Protein AF-A0A9D4JWQ1-F1 (afdb_monomer_lite)

Sequence (180 aa):
MKTEDSTTVDNCMMTEDSTTVEDCMMTEDSTSVEDCMMTENSTPVEDFMKTEDSTAVCDFMKTQDSTPVEEFMKTGDSTQVEDCMMTEDSTTVEDCMKTDDSTLFEDCMMTEDSTSVEDCMITEDSTPVEVCMMAEDSTMVKDVMITKDTTPVEDCKMTEDLTSVKDCMMTRNPHRLRTA

Secondary structure (DSSP, 8-state):
-EEEEEEEEEEEEEEEEEEEEEEEEEEEEES-BSSEEEEEEESSEEEEEEEEEES-EEEEEEEEEESSEEEEEEEEEEEEEEEEEEEEEEEEEEEEEEEEEEEEEEEEEEEEEES-EEEEEEESSBS-EEEEEEEES-S-EEEEEEEES-S-EEEEEEEES-S-EEEEEEEE-GGGS---

pLDDT: mean 85.54, std 10.62, range [35.41, 96.88]

Radius of gyration: 22.49 Å; chains: 1; bounding box: 48×24×77 Å

Foldseek 3Di:
DEEECEAEDEDEAEYENYAEYHDYAEYECYAYYADYAEYENYEPYEHYAEYEDYAEYEDYEEYEEYEDYEDYAEYEEYAEYAEYAEYEEYAEYEEYAEYAEYAEYAEYAEYEDYAEYAEYAEYENYEAYADYAEYECYAEYEEYAEYEVYPDYEEYAEYEDYPYYNYYVYYHYPVVPDDD

Organism: Dreissena polymorpha (NCBI:txid45954)

Structure (mmCIF, N/CA/C/O backbone):
data_AF-A0A9D4JWQ1-F1
#
_entry.id   AF-A0A9D4JWQ1-F1
#
loop_
_atom_site.group_PDB
_atom_site.id
_atom_site.type_symbol
_atom_site.label_atom_id
_atom_site.label_alt_id
_atom_site.label_comp_id
_atom_site.label_asym_id
_atom_site.label_entity_id
_atom_site.label_seq_id
_atom_site.pdbx_PDB_ins_code
_atom_site.Cartn_x
_atom_site.Cartn_y
_atom_site.Cartn_z
_atom_site.occupancy
_atom_site.B_iso_or_equiv
_atom_site.auth_seq_id
_atom_site.auth_comp_id
_atom_site.auth_asym_id
_atom_site.auth_atom_id
_atom_site.pdbx_PDB_model_num
ATOM 1 N N . MET A 1 1 ? -18.674 -17.675 29.650 1.00 68.50 1 MET A N 1
ATOM 2 C CA . MET A 1 1 ? -19.764 -16.810 30.161 1.00 68.50 1 MET A CA 1
ATOM 3 C C . MET A 1 1 ? -19.858 -15.630 29.206 1.00 68.50 1 MET A C 1
ATOM 5 O O . MET A 1 1 ? -18.801 -15.251 28.716 1.00 68.50 1 MET A O 1
ATOM 9 N N . LYS A 1 2 ? -21.067 -15.158 28.864 1.00 78.44 2 LYS A N 1
ATOM 10 C CA . LYS A 1 2 ? -21.244 -13.913 28.099 1.00 78.44 2 LYS A CA 1
ATOM 11 C C . LYS A 1 2 ? -21.371 -12.771 29.103 1.00 78.44 2 LYS A C 1
ATOM 13 O O . LYS A 1 2 ? -22.154 -12.908 30.049 1.00 78.44 2 LYS A O 1
ATOM 18 N N . THR A 1 3 ? -20.584 -11.726 28.928 1.00 77.12 3 THR A N 1
ATOM 19 C CA . THR A 1 3 ? -20.684 -10.464 29.669 1.00 77.12 3 THR A CA 1
ATOM 20 C C . THR A 1 3 ? -21.147 -9.373 28.713 1.00 77.12 3 THR A C 1
ATOM 22 O O . THR A 1 3 ? -20.856 -9.433 27.526 1.00 77.12 3 THR A O 1
ATOM 25 N N . GLU A 1 4 ? -21.938 -8.436 29.217 1.00 79.12 4 GLU A N 1
ATOM 26 C CA . GLU A 1 4 ? -22.445 -7.291 28.459 1.00 79.12 4 GLU A CA 1
ATOM 27 C C . GLU A 1 4 ? -22.284 -6.066 29.362 1.00 79.12 4 GLU A C 1
ATOM 29 O O . GLU A 1 4 ? -22.565 -6.167 30.565 1.00 79.12 4 GLU A O 1
ATOM 34 N N . ASP A 1 5 ? -21.843 -4.944 28.792 1.00 81.25 5 ASP A N 1
ATOM 35 C CA . ASP A 1 5 ? -21.832 -3.626 29.442 1.00 81.25 5 ASP A CA 1
ATOM 36 C C . ASP A 1 5 ? -20.995 -3.614 30.746 1.00 81.25 5 ASP A C 1
ATOM 38 O O . ASP A 1 5 ? -21.465 -3.290 31.846 1.00 81.25 5 ASP A O 1
ATOM 42 N N . SER A 1 6 ? -19.735 -4.059 30.639 1.00 79.12 6 SER A N 1
ATOM 43 C CA . SER A 1 6 ? -18.803 -4.179 31.769 1.00 79.12 6 SER A CA 1
ATOM 44 C C . SER A 1 6 ? -17.619 -3.229 31.634 1.00 79.12 6 SER A C 1
ATOM 46 O O . SER A 1 6 ? -17.069 -3.018 30.559 1.00 79.12 6 SER A O 1
ATOM 48 N N . THR A 1 7 ? -17.148 -2.690 32.758 1.00 86.25 7 THR A N 1
ATOM 49 C CA . THR A 1 7 ? -15.897 -1.922 32.749 1.00 86.25 7 THR A CA 1
ATOM 50 C C . THR A 1 7 ? -14.707 -2.844 32.491 1.00 86.25 7 THR A C 1
ATOM 52 O O . THR A 1 7 ? -13.874 -2.570 31.640 1.00 86.25 7 THR A O 1
ATOM 55 N N . THR A 1 8 ? -14.637 -3.971 33.189 1.00 87.38 8 THR A N 1
ATOM 56 C CA . THR A 1 8 ? -13.507 -4.895 33.075 1.00 87.38 8 THR A CA 1
ATOM 57 C C . THR A 1 8 ? -14.045 -6.304 32.983 1.00 87.38 8 THR A C 1
ATOM 59 O O . THR A 1 8 ? -14.943 -6.681 33.749 1.00 87.38 8 THR A O 1
ATOM 62 N N . VAL A 1 9 ? -13.541 -7.055 32.016 1.00 89.50 9 VAL A N 1
ATOM 63 C CA . VAL A 1 9 ? -13.898 -8.449 31.803 1.00 89.50 9 VAL A CA 1
ATOM 64 C C . VAL A 1 9 ? -12.624 -9.265 31.795 1.00 89.50 9 VAL A C 1
ATOM 66 O O . VAL A 1 9 ? -11.804 -9.114 30.902 1.00 89.50 9 VAL A O 1
ATOM 69 N N . ASP A 1 10 ? -12.522 -10.164 32.766 1.00 90.19 10 ASP A N 1
ATOM 70 C CA . ASP A 1 10 ? -11.433 -11.128 32.836 1.00 90.19 10 ASP A CA 1
ATOM 71 C C . ASP A 1 10 ? -11.993 -12.523 32.564 1.00 90.19 10 ASP A C 1
ATOM 73 O O . ASP A 1 10 ? -12.989 -12.924 33.186 1.00 90.19 10 ASP A O 1
ATOM 77 N N . ASN A 1 11 ? -11.324 -13.296 31.706 1.00 90.19 11 ASN A N 1
ATOM 78 C CA . ASN A 1 11 ? -11.656 -14.697 31.431 1.00 90.19 11 ASN A CA 1
ATOM 79 C C . ASN A 1 11 ? -13.114 -14.899 30.971 1.00 90.19 11 ASN A C 1
ATOM 81 O O . ASN A 1 11 ? -13.939 -15.538 31.650 1.00 90.19 11 ASN A O 1
ATOM 85 N N . CYS A 1 12 ? -13.442 -14.397 29.782 1.00 87.75 12 CYS A N 1
ATOM 86 C CA . CYS A 1 12 ? -14.740 -14.638 29.155 1.00 87.75 12 CYS A CA 1
ATOM 87 C C . CYS A 1 12 ? -14.668 -15.585 27.957 1.00 87.75 12 CYS A C 1
ATOM 89 O O . CYS A 1 12 ? -13.619 -15.942 27.445 1.00 87.75 12 CYS A O 1
ATOM 91 N N . MET A 1 13 ? -15.838 -16.052 27.514 1.00 91.44 13 MET A N 1
ATOM 92 C CA . MET A 1 13 ? -15.916 -16.644 26.172 1.00 91.44 13 MET A CA 1
ATOM 93 C C . MET A 1 13 ? -16.332 -15.604 25.143 1.00 91.44 13 MET A C 1
ATOM 95 O O . MET A 1 13 ? -15.909 -15.689 24.004 1.00 91.44 13 MET A O 1
ATOM 99 N N . MET A 1 14 ? -17.212 -14.690 25.533 1.00 90.19 14 MET A N 1
ATOM 100 C CA . MET A 1 14 ? -17.769 -13.666 24.664 1.00 90.19 14 MET A CA 1
ATOM 101 C C . MET A 1 14 ? -18.025 -12.439 25.526 1.00 90.19 14 MET A C 1
ATOM 103 O O . MET A 1 14 ? -18.528 -12.596 26.649 1.00 90.19 14 MET A O 1
ATOM 107 N N . THR A 1 15 ? -17.748 -11.257 25.000 1.00 91.69 15 THR A N 1
ATOM 108 C CA . THR A 1 15 ? -18.180 -10.004 25.610 1.00 91.69 15 THR A CA 1
ATOM 109 C C . THR A 1 15 ? -18.544 -8.976 24.551 1.00 91.69 15 THR A C 1
ATOM 111 O O . THR A 1 15 ? -18.053 -9.046 23.430 1.00 91.69 15 THR A O 1
ATOM 114 N N . GLU A 1 16 ? -19.444 -8.074 24.920 1.00 91.62 16 GLU A N 1
ATOM 115 C CA . GLU A 1 16 ? -19.917 -6.955 24.103 1.00 91.62 16 GLU A CA 1
ATOM 116 C C . GLU A 1 16 ? -19.874 -5.688 24.971 1.00 91.62 16 GLU A C 1
ATOM 118 O O . GLU A 1 16 ? -20.120 -5.765 26.186 1.00 91.62 16 GLU A O 1
ATOM 123 N N . ASP A 1 17 ? -19.552 -4.543 24.364 1.00 91.31 17 ASP A N 1
ATOM 124 C CA . ASP A 1 17 ? -19.547 -3.219 25.004 1.00 91.31 17 ASP A CA 1
ATOM 125 C C . ASP A 1 17 ? -18.707 -3.186 26.297 1.00 91.31 17 ASP A C 1
ATOM 127 O O . ASP A 1 17 ? -19.214 -2.970 27.405 1.00 91.31 17 ASP A O 1
ATOM 131 N N . SER A 1 18 ? -17.407 -3.473 26.193 1.00 89.00 18 SER A N 1
ATOM 132 C CA . SER A 1 18 ? -16.512 -3.571 27.358 1.00 89.00 18 SER A CA 1
ATOM 133 C C . SER A 1 18 ? -15.371 -2.560 27.313 1.00 89.00 18 SER A C 1
ATOM 135 O O . SER A 1 18 ? -14.795 -2.306 26.260 1.00 89.00 18 SER A O 1
ATOM 137 N N . THR A 1 19 ? -14.995 -1.963 28.453 1.00 90.19 19 THR A N 1
ATOM 138 C CA . THR A 1 19 ? -13.859 -1.018 28.417 1.00 90.19 19 THR A CA 1
ATOM 139 C C . THR A 1 19 ? -12.514 -1.741 28.346 1.00 90.19 19 THR A C 1
ATOM 141 O O . THR A 1 19 ? -11.697 -1.426 27.486 1.00 90.19 19 THR A O 1
ATOM 144 N N . THR A 1 20 ? -12.285 -2.747 29.187 1.00 90.31 20 THR A N 1
ATOM 145 C CA . THR A 1 20 ? -11.060 -3.558 29.143 1.00 90.31 20 THR A CA 1
ATOM 146 C C . THR A 1 20 ? -11.400 -5.039 29.168 1.00 90.31 20 THR A C 1
ATOM 148 O O . THR A 1 20 ? -12.275 -5.465 29.932 1.00 90.31 20 THR A O 1
ATOM 151 N N . VAL A 1 21 ? -10.708 -5.815 28.338 1.00 89.69 21 VAL A N 1
ATOM 152 C CA . VAL A 1 21 ? -10.871 -7.267 28.248 1.00 89.69 21 VAL A CA 1
ATOM 153 C C . VAL A 1 21 ? -9.502 -7.935 28.354 1.00 89.69 21 VAL A C 1
ATOM 155 O O . VAL A 1 21 ? -8.635 -7.726 27.505 1.00 89.69 21 VAL A O 1
ATOM 158 N N . GLU A 1 22 ? -9.336 -8.749 29.392 1.00 89.62 22 GLU A N 1
ATOM 159 C CA . GLU A 1 22 ? -8.152 -9.575 29.629 1.00 89.62 22 GLU A CA 1
ATOM 160 C C . GLU A 1 22 ? -8.570 -11.054 29.488 1.00 89.62 22 GLU A C 1
ATOM 162 O O . GLU A 1 22 ? -9.332 -11.578 30.309 1.00 89.62 22 GLU A O 1
ATOM 167 N N . ASP A 1 23 ? -8.096 -11.734 28.439 1.00 89.19 23 ASP A N 1
ATOM 168 C CA . ASP A 1 23 ? -8.416 -13.134 28.102 1.00 89.19 23 ASP A CA 1
ATOM 169 C C . ASP A 1 23 ? -9.904 -13.371 27.755 1.00 89.19 23 ASP A C 1
ATOM 171 O O . ASP A 1 23 ? -10.775 -13.610 28.609 1.00 89.19 23 ASP A O 1
ATOM 175 N N . CYS A 1 24 ? -10.210 -13.336 26.457 1.00 87.38 24 CYS A N 1
ATOM 176 C CA . CYS A 1 24 ? -11.496 -13.785 25.935 1.00 87.38 24 CYS A CA 1
ATOM 177 C C . CYS A 1 24 ? -11.355 -14.565 24.623 1.00 87.38 24 CYS A C 1
ATOM 179 O O . CYS A 1 24 ? -10.360 -14.500 23.919 1.00 87.38 24 CYS A O 1
ATOM 181 N N . MET A 1 25 ? -12.373 -15.337 24.242 1.00 89.25 25 MET A N 1
ATOM 182 C CA . MET A 1 25 ? -12.351 -15.992 22.925 1.00 89.25 25 MET A CA 1
ATOM 183 C C . MET A 1 25 ? -12.780 -15.037 21.809 1.00 89.25 25 MET A C 1
ATOM 185 O O . MET A 1 25 ? -12.142 -15.013 20.759 1.00 89.25 25 MET A O 1
ATOM 189 N N . MET A 1 26 ? -13.846 -14.264 22.030 1.00 90.06 26 MET A N 1
ATOM 190 C CA . MET A 1 26 ? -14.289 -13.222 21.103 1.00 90.06 26 MET A CA 1
ATOM 191 C C . MET A 1 26 ? -14.744 -11.981 21.866 1.00 90.06 26 MET A C 1
ATOM 193 O O . MET A 1 26 ? -15.332 -12.100 22.947 1.00 90.06 26 MET A O 1
ATOM 197 N N . THR A 1 27 ? -14.563 -10.819 21.251 1.00 89.81 27 THR A N 1
ATOM 198 C CA . THR A 1 27 ? -15.107 -9.554 21.738 1.00 89.81 27 THR A CA 1
ATOM 199 C C . THR A 1 27 ? -15.643 -8.696 20.592 1.00 89.81 27 THR A C 1
ATOM 201 O O . THR A 1 27 ? -15.129 -8.764 19.475 1.00 89.81 27 THR A O 1
ATOM 204 N N . GLU A 1 28 ? -16.675 -7.911 20.884 1.00 90.75 28 GLU A N 1
ATOM 205 C CA . GLU A 1 28 ? -17.230 -6.880 20.006 1.00 90.75 28 GLU A CA 1
ATOM 206 C C . GLU A 1 28 ? -17.271 -5.553 20.785 1.00 90.75 28 GLU A C 1
ATOM 208 O O . GLU A 1 28 ? -17.640 -5.528 21.965 1.00 90.75 28 GLU A O 1
ATOM 213 N N . ASP A 1 29 ? -16.867 -4.459 20.135 1.00 89.06 29 ASP A N 1
ATOM 214 C CA . ASP A 1 29 ? -16.926 -3.087 20.658 1.00 89.06 29 ASP A CA 1
ATOM 215 C C . ASP A 1 29 ? -16.199 -2.915 22.012 1.00 89.06 29 ASP A C 1
ATOM 217 O O . ASP A 1 29 ? -16.809 -2.671 23.061 1.00 89.06 29 ASP A O 1
ATOM 221 N N . SER A 1 30 ? -14.863 -3.051 22.014 1.00 87.19 30 SER A N 1
ATOM 222 C CA . SER A 1 30 ? -14.042 -2.897 23.228 1.00 87.19 30 SER A CA 1
ATOM 223 C C . SER A 1 30 ? -12.973 -1.808 23.149 1.00 87.19 30 SER A C 1
ATOM 225 O O . SER A 1 30 ? -12.294 -1.629 22.143 1.00 87.19 30 SER A O 1
ATOM 227 N N . THR A 1 31 ? -12.762 -1.082 24.253 1.00 88.19 31 THR A N 1
ATOM 228 C CA . THR A 1 31 ? -11.779 0.025 24.280 1.00 88.19 31 THR A CA 1
ATOM 229 C C . THR A 1 31 ? -10.343 -0.390 24.594 1.00 88.19 31 THR A C 1
ATOM 231 O O . THR A 1 31 ? -9.497 0.484 24.713 1.00 88.19 31 THR A O 1
ATOM 234 N N . SER A 1 32 ? -10.069 -1.669 24.837 1.00 88.06 32 SER A N 1
ATOM 235 C CA . SER A 1 32 ? -8.723 -2.250 24.936 1.00 88.06 32 SER A CA 1
ATOM 236 C C . SER A 1 32 ? -8.859 -3.751 25.131 1.00 88.06 32 SER A C 1
ATOM 238 O O . SER A 1 32 ? -9.687 -4.190 25.941 1.00 88.06 32 SER A O 1
ATOM 240 N N . VAL A 1 33 ? -8.040 -4.531 24.433 1.00 86.38 33 VAL A N 1
ATOM 241 C CA . VAL A 1 33 ? -8.091 -5.993 24.498 1.00 86.38 33 VAL A CA 1
ATOM 242 C C . VAL A 1 33 ? -6.657 -6.527 24.470 1.00 86.38 33 VAL A C 1
ATOM 244 O O . VAL A 1 33 ? -5.917 -6.216 23.543 1.00 86.38 33 VAL A O 1
ATOM 247 N N . GLU A 1 34 ? -6.262 -7.279 25.500 1.00 87.56 34 GLU A N 1
ATOM 248 C CA . GLU A 1 34 ? -4.870 -7.755 25.667 1.00 87.56 34 GLU A CA 1
ATOM 249 C C . GLU A 1 34 ? -4.651 -9.222 25.271 1.00 87.56 34 GLU A C 1
ATOM 251 O O . GLU A 1 34 ? -3.519 -9.637 25.091 1.00 87.56 34 GLU A O 1
ATOM 256 N N . ASP A 1 35 ? -5.707 -10.035 25.209 1.00 87.31 35 ASP A N 1
ATOM 257 C CA . ASP A 1 35 ? -5.621 -11.425 24.740 1.00 87.31 35 ASP A CA 1
ATOM 258 C C . ASP A 1 35 ? -7.016 -11.863 24.293 1.00 87.31 35 ASP A C 1
ATOM 260 O O . ASP A 1 35 ? -7.911 -12.072 25.124 1.00 87.31 35 ASP A O 1
ATOM 264 N N . CYS A 1 36 ? -7.242 -11.963 22.981 1.00 84.19 36 CYS A N 1
ATOM 265 C CA . CYS A 1 36 ? -8.311 -12.808 22.459 1.00 84.19 36 CYS A CA 1
ATOM 266 C C . CYS A 1 36 ? -7.935 -13.504 21.159 1.00 84.19 36 CYS A C 1
ATOM 268 O O . CYS A 1 36 ? -7.069 -13.099 20.392 1.00 84.19 36 CYS A O 1
ATOM 270 N N . MET A 1 37 ? -8.713 -14.527 20.809 1.00 86.12 37 MET A N 1
ATOM 271 C CA . MET A 1 37 ? -8.595 -15.106 19.473 1.00 86.12 37 MET A CA 1
ATOM 272 C C . MET A 1 37 ? -9.130 -14.176 18.382 1.00 86.12 37 MET A C 1
ATOM 274 O O . MET A 1 37 ? -8.514 -14.076 17.320 1.00 86.12 37 MET A O 1
ATOM 278 N N . MET A 1 38 ? -10.284 -13.545 18.603 1.00 86.88 38 MET A N 1
ATOM 279 C CA . MET A 1 38 ? -10.951 -12.738 17.582 1.00 86.88 38 MET A CA 1
ATOM 280 C C . MET A 1 38 ? -11.553 -11.471 18.184 1.00 86.88 38 MET A C 1
ATOM 282 O O . MET A 1 38 ? -12.078 -11.502 19.297 1.00 86.88 38 MET A O 1
ATOM 286 N N . THR A 1 39 ? -11.553 -10.390 17.413 1.00 86.25 39 THR A N 1
ATOM 287 C CA . THR A 1 39 ? -12.187 -9.133 17.811 1.00 86.25 39 THR A CA 1
ATOM 288 C C . THR A 1 39 ? -12.819 -8.401 16.627 1.00 86.25 39 THR A C 1
ATOM 290 O O . THR A 1 39 ? -12.345 -8.512 15.494 1.00 86.25 39 THR A O 1
ATOM 293 N N . GLU A 1 40 ? -13.876 -7.646 16.913 1.00 86.94 40 GLU A N 1
ATOM 294 C CA . GLU A 1 40 ? -14.509 -6.670 16.024 1.00 86.94 40 GLU A CA 1
ATOM 295 C C . GLU A 1 40 ? -14.553 -5.312 16.748 1.00 86.94 40 GLU A C 1
ATOM 297 O O . GLU A 1 40 ? -14.882 -5.256 17.936 1.00 86.94 40 GLU A O 1
ATOM 302 N N . ASN A 1 41 ? -14.178 -4.228 16.059 1.00 84.12 41 ASN A N 1
ATOM 303 C CA . ASN A 1 41 ? -14.199 -2.849 16.567 1.00 84.12 41 ASN A CA 1
ATOM 304 C C . ASN A 1 41 ? -13.510 -2.659 17.926 1.00 84.12 41 ASN A C 1
ATOM 306 O O . ASN A 1 41 ? -14.131 -2.213 18.896 1.00 84.12 41 ASN A O 1
ATOM 310 N N . SER A 1 42 ? -12.224 -2.997 18.017 1.00 79.81 42 SER A N 1
ATOM 311 C CA . SER A 1 42 ? -11.486 -2.828 19.273 1.00 79.81 42 SER A CA 1
ATOM 312 C C . SER A 1 42 ? -10.207 -2.031 19.124 1.00 79.81 42 SER A C 1
ATOM 314 O O . SER A 1 42 ? -9.552 -2.077 18.090 1.00 79.81 42 SER A O 1
ATOM 316 N N . THR A 1 43 ? -9.870 -1.253 20.154 1.00 80.25 43 THR A N 1
ATOM 317 C CA . THR A 1 43 ? -8.797 -0.252 20.063 1.00 80.25 43 THR A CA 1
ATOM 318 C C . THR A 1 43 ? -8.152 0.021 21.424 1.00 80.25 43 THR A C 1
ATOM 320 O O . THR A 1 43 ? -8.833 0.649 22.226 1.00 80.25 43 THR A O 1
ATOM 323 N N . PRO A 1 44 ? -6.870 -0.285 21.709 1.00 80.50 44 PRO A N 1
ATOM 324 C CA . PRO A 1 44 ? -5.908 -1.107 20.964 1.00 80.50 44 PRO A CA 1
ATOM 325 C C . PRO A 1 44 ? -6.094 -2.616 21.213 1.00 80.50 44 PRO A C 1
ATOM 327 O O . PRO A 1 44 ? -6.890 -3.022 22.065 1.00 80.50 44 PRO A O 1
ATOM 330 N N . VAL A 1 45 ? -5.358 -3.426 20.446 1.00 79.88 45 VAL A N 1
ATOM 331 C CA . VAL A 1 45 ? -5.449 -4.893 20.416 1.00 79.88 45 VAL A CA 1
ATOM 332 C C . VAL A 1 45 ? -4.029 -5.498 20.399 1.00 79.88 45 VAL A C 1
ATOM 334 O O . VAL A 1 45 ? -3.249 -5.176 19.505 1.00 79.88 45 VAL A O 1
ATOM 337 N N . GLU A 1 46 ? -3.687 -6.360 21.361 1.00 82.69 46 GLU A N 1
ATOM 338 C CA . GLU A 1 46 ? -2.358 -7.007 21.511 1.00 82.69 46 GLU A CA 1
ATOM 339 C C . GLU A 1 46 ? -2.471 -8.542 21.636 1.00 82.69 46 GLU A C 1
ATOM 341 O O . GLU A 1 46 ? -3.306 -9.009 22.388 1.00 82.69 46 GLU A O 1
ATOM 346 N N . ASP A 1 47 ? -1.667 -9.356 20.941 1.00 79.00 47 ASP A N 1
ATOM 347 C CA . ASP A 1 47 ? -1.729 -10.839 21.005 1.00 79.00 47 ASP A CA 1
ATOM 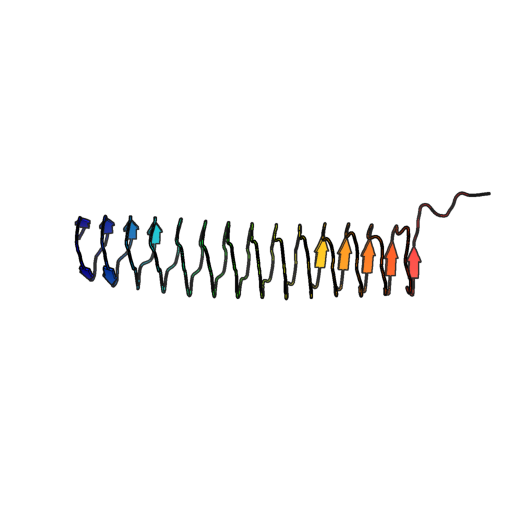348 C C . ASP A 1 47 ? -3.052 -11.471 20.485 1.00 79.00 47 ASP A C 1
ATOM 350 O O . ASP A 1 47 ? -3.801 -12.132 21.211 1.00 79.00 47 ASP A O 1
ATOM 354 N N . PHE A 1 48 ? -3.345 -11.331 19.178 1.00 74.50 48 PHE A N 1
ATOM 355 C CA . PHE A 1 48 ? -4.584 -11.857 18.564 1.00 74.50 48 PHE A CA 1
ATOM 356 C C . PHE A 1 48 ? -4.365 -12.696 17.303 1.00 74.50 48 PHE A C 1
ATOM 358 O O . PHE A 1 48 ? -3.435 -12.511 16.518 1.00 74.50 48 PHE A O 1
ATOM 365 N N . MET A 1 49 ? -5.307 -13.606 17.026 1.00 79.69 49 MET A N 1
ATOM 366 C CA . MET A 1 49 ? -5.290 -14.386 15.780 1.00 79.69 49 MET A CA 1
ATOM 367 C C . MET A 1 49 ? -5.945 -13.646 14.608 1.00 79.69 49 MET A C 1
ATOM 369 O O . MET A 1 49 ? -5.450 -13.743 13.479 1.00 79.69 49 MET A O 1
ATOM 373 N N . LYS A 1 50 ? -7.070 -12.954 14.837 1.00 80.44 50 LYS A N 1
ATOM 374 C CA . LYS A 1 50 ? -7.775 -12.199 13.793 1.00 80.44 50 LYS A CA 1
ATOM 375 C C . LYS A 1 50 ? -8.484 -10.961 14.349 1.00 80.44 50 LYS A C 1
ATOM 377 O O . LYS A 1 50 ? -9.160 -11.055 15.368 1.00 80.44 50 LYS A O 1
ATOM 382 N N . THR A 1 51 ? -8.457 -9.865 13.603 1.00 81.38 51 THR A N 1
ATOM 383 C CA . THR A 1 51 ? -9.356 -8.718 13.801 1.00 81.38 51 THR A CA 1
ATOM 384 C C . THR A 1 51 ? -10.012 -8.308 12.481 1.00 81.38 51 THR A C 1
ATOM 386 O O . THR A 1 51 ? -9.488 -8.619 11.408 1.00 81.38 51 THR A O 1
ATOM 389 N N . GLU A 1 52 ? -11.200 -7.710 12.559 1.00 79.50 52 GLU A N 1
ATOM 390 C CA . GLU A 1 52 ? -11.840 -7.048 11.414 1.00 79.50 52 GLU A CA 1
ATOM 391 C C . GLU A 1 52 ? -11.390 -5.585 11.365 1.00 79.50 52 GLU A C 1
ATOM 393 O O . GLU A 1 52 ? -10.584 -5.261 10.500 1.00 79.50 52 GLU A O 1
ATOM 398 N N . ASP A 1 53 ? -11.739 -4.794 12.386 1.00 77.25 53 ASP A N 1
ATOM 399 C CA . ASP A 1 53 ? -11.400 -3.367 12.480 1.00 77.25 53 ASP A CA 1
ATOM 400 C C . ASP A 1 53 ? -10.683 -3.048 13.803 1.00 77.25 53 ASP A C 1
ATOM 402 O O . ASP A 1 53 ? -11.210 -3.311 14.894 1.00 77.25 53 ASP A O 1
ATOM 406 N N . SER A 1 54 ? -9.487 -2.455 13.720 1.00 73.81 54 SER A N 1
ATOM 407 C CA . SER A 1 54 ? -8.747 -1.935 14.882 1.00 73.81 54 SER A CA 1
ATOM 408 C C . SER A 1 54 ? -7.931 -0.686 14.537 1.00 73.81 54 SER A C 1
ATOM 410 O O . SER A 1 54 ? -7.542 -0.462 13.399 1.00 73.81 54 SER A O 1
ATOM 412 N N . THR A 1 55 ? -7.645 0.165 15.522 1.00 73.06 55 THR A N 1
ATOM 413 C CA . THR A 1 55 ? -6.784 1.347 15.329 1.00 73.06 55 THR A CA 1
ATOM 414 C C . THR A 1 55 ? -5.329 1.103 15.695 1.00 73.06 55 THR A C 1
ATOM 416 O O . THR A 1 55 ? -4.527 2.007 15.555 1.00 73.06 55 THR A O 1
ATOM 419 N N . ALA A 1 56 ? -4.973 -0.022 16.294 1.00 73.44 56 ALA A N 1
ATOM 420 C CA . ALA A 1 56 ? -3.580 -0.350 16.576 1.00 73.44 56 ALA A CA 1
ATOM 421 C C . ALA A 1 56 ? -3.521 -1.827 16.916 1.00 73.44 56 ALA A C 1
ATOM 423 O O . ALA A 1 56 ? -4.262 -2.282 17.796 1.00 73.44 56 ALA A O 1
ATOM 424 N N . VAL A 1 57 ? -2.660 -2.553 16.211 1.00 73.00 57 VAL A N 1
ATOM 425 C CA . VAL A 1 57 ? -2.492 -3.984 16.429 1.00 73.00 57 VAL A CA 1
ATOM 426 C C . VAL A 1 57 ? -1.009 -4.328 16.429 1.00 73.00 57 VAL A C 1
ATOM 428 O O . VAL A 1 57 ? -0.279 -3.949 15.510 1.00 73.00 57 VAL A O 1
ATOM 431 N N . CYS A 1 58 ? -0.596 -5.057 17.461 1.00 72.00 58 CYS A N 1
ATOM 432 C CA . CYS A 1 58 ? 0.740 -5.621 17.616 1.00 72.00 58 CYS A CA 1
ATOM 433 C C . CYS A 1 58 ? 0.619 -7.156 17.681 1.00 72.00 58 CYS A C 1
ATOM 435 O O . CYS A 1 58 ? -0.345 -7.667 18.257 1.00 72.00 58 CYS A O 1
ATOM 437 N N . ASP A 1 59 ? 1.557 -7.870 17.055 1.00 70.81 59 ASP A N 1
ATOM 438 C CA . ASP A 1 59 ? 1.667 -9.336 17.032 1.00 70.81 59 ASP A CA 1
ATOM 439 C C . ASP A 1 59 ? 0.398 -10.096 16.584 1.00 70.81 59 ASP A C 1
ATOM 441 O O . ASP A 1 59 ? -0.309 -10.716 17.385 1.00 70.81 59 ASP A O 1
ATOM 445 N N . PHE A 1 60 ? 0.108 -10.116 15.271 1.00 71.12 60 PHE A N 1
ATOM 446 C CA . PHE A 1 60 ? -1.085 -10.813 14.759 1.00 71.12 60 PHE A CA 1
ATOM 447 C C . PHE A 1 60 ? -0.904 -11.642 13.481 1.00 71.12 60 PHE A C 1
ATOM 449 O O . PHE A 1 60 ? -0.028 -11.428 12.644 1.00 71.12 60 PHE A O 1
ATOM 456 N N . MET A 1 61 ? -1.813 -12.606 13.267 1.00 75.12 61 MET A N 1
ATOM 457 C CA . MET A 1 61 ? -1.816 -13.383 12.020 1.00 75.12 61 MET A CA 1
ATOM 458 C C . MET A 1 61 ? -2.571 -12.701 10.879 1.00 75.12 61 MET A C 1
ATOM 460 O O . MET A 1 61 ? -2.082 -12.723 9.747 1.00 75.12 61 MET A O 1
ATOM 464 N N . LYS A 1 62 ? -3.786 -12.182 11.124 1.00 78.56 62 LYS A N 1
ATOM 465 C CA . LYS A 1 62 ? -4.602 -11.519 10.091 1.00 78.56 62 LYS A CA 1
ATOM 466 C C . LYS A 1 62 ? -5.402 -10.314 10.595 1.00 78.56 62 LYS A C 1
ATOM 468 O O . LYS A 1 62 ? -6.103 -10.441 11.593 1.00 78.56 62 LYS A O 1
ATOM 473 N N . THR A 1 63 ? -5.418 -9.227 9.831 1.00 80.62 63 THR A N 1
ATOM 474 C CA . THR A 1 63 ? -6.386 -8.126 9.981 1.00 80.62 63 THR A CA 1
ATOM 475 C C . THR A 1 63 ? -7.060 -7.823 8.644 1.00 80.62 63 THR A C 1
ATOM 477 O O . THR A 1 63 ? -6.519 -8.191 7.597 1.00 80.62 63 THR A O 1
ATOM 480 N N . GLN A 1 64 ? -8.253 -7.226 8.680 1.00 81.81 64 GLN A N 1
ATOM 481 C CA . GLN A 1 64 ? -8.851 -6.621 7.494 1.00 81.81 64 GLN A CA 1
ATOM 482 C C . GLN A 1 64 ? -8.417 -5.160 7.411 1.00 81.81 64 GLN A C 1
ATOM 484 O O . GLN A 1 64 ? -7.603 -4.874 6.544 1.00 81.81 64 GLN A O 1
ATOM 489 N N . ASP A 1 65 ? -8.811 -4.318 8.372 1.00 78.50 65 ASP A N 1
ATOM 490 C CA . AS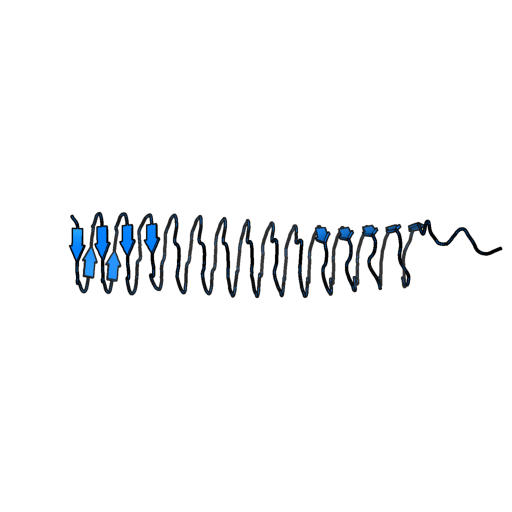P A 1 65 ? -8.516 -2.882 8.360 1.00 78.50 65 ASP A CA 1
ATOM 491 C C . ASP A 1 65 ? -7.794 -2.471 9.660 1.00 78.50 65 ASP A C 1
ATOM 493 O O . ASP A 1 65 ? -8.275 -2.734 10.769 1.00 78.50 65 ASP A O 1
ATOM 497 N N . SER A 1 66 ? -6.609 -1.850 9.556 1.00 73.69 66 SER A N 1
ATOM 498 C CA . SER A 1 66 ? -5.874 -1.373 10.742 1.00 73.69 66 SER A CA 1
ATOM 499 C C . SER A 1 66 ? -4.997 -0.138 10.525 1.00 73.69 66 SER A C 1
ATOM 501 O O . SER A 1 66 ? -4.428 0.058 9.457 1.00 73.69 66 SER A O 1
ATOM 503 N N . THR A 1 67 ? -4.848 0.720 11.544 1.00 78.25 67 THR A N 1
ATOM 504 C CA . THR A 1 67 ? -4.089 1.983 11.417 1.00 78.25 67 THR A CA 1
ATOM 505 C C . THR A 1 67 ? -3.426 2.477 12.723 1.00 78.25 67 THR A C 1
ATOM 507 O O . THR A 1 67 ? -4.039 3.324 13.378 1.00 78.25 67 THR A O 1
ATOM 510 N N . PRO A 1 68 ? -2.178 2.121 13.103 1.00 79.19 68 PRO A N 1
ATOM 511 C CA . PRO A 1 68 ? -1.108 1.428 12.369 1.00 79.19 68 PRO A CA 1
ATOM 512 C C . PRO A 1 68 ? -0.972 -0.063 12.723 1.00 79.19 68 PRO A C 1
ATOM 514 O O . PRO A 1 68 ? -1.725 -0.600 13.541 1.00 79.19 68 PRO A O 1
ATOM 517 N N . VAL A 1 69 ? 0.008 -0.717 12.098 1.00 78.69 69 VAL A N 1
ATOM 518 C CA . VAL A 1 69 ? 0.364 -2.114 12.330 1.00 78.69 69 VAL A CA 1
ATOM 519 C C . VAL A 1 69 ? 1.885 -2.297 12.446 1.00 78.69 69 VAL A C 1
ATOM 521 O O . VAL A 1 69 ? 2.619 -1.821 11.582 1.00 78.69 69 VAL A O 1
ATOM 524 N N . GLU A 1 70 ? 2.327 -3.058 13.452 1.00 80.19 70 GLU A N 1
ATOM 525 C CA . GLU A 1 70 ? 3.747 -3.372 13.683 1.00 80.19 70 GLU A CA 1
ATOM 526 C C . GLU A 1 70 ? 4.181 -4.706 13.037 1.00 80.19 70 GLU A C 1
ATOM 528 O O . GLU A 1 70 ? 4.800 -4.667 11.982 1.00 80.19 70 GLU A O 1
ATOM 533 N N . GLU A 1 71 ? 3.822 -5.878 13.586 1.00 80.19 71 GLU A N 1
ATOM 534 C CA . GLU A 1 71 ? 4.259 -7.196 13.068 1.00 80.19 71 GLU A CA 1
ATOM 535 C C . GLU A 1 71 ? 3.083 -8.110 12.674 1.00 80.19 71 GLU A C 1
ATOM 537 O O . GLU A 1 71 ? 2.230 -8.446 13.509 1.00 80.19 71 GLU A O 1
ATOM 542 N N . PHE A 1 72 ? 3.035 -8.571 11.410 1.00 78.88 72 PHE A N 1
ATOM 543 C CA . PHE A 1 72 ? 1.952 -9.460 10.968 1.00 78.88 72 PHE A CA 1
ATOM 544 C C . PHE A 1 72 ? 2.197 -10.345 9.739 1.00 78.88 72 PHE A C 1
ATOM 546 O O . PHE A 1 72 ? 3.037 -10.108 8.875 1.00 78.88 72 PHE A O 1
ATOM 553 N N . MET A 1 73 ? 1.358 -11.381 9.595 1.00 83.75 73 MET A N 1
ATOM 554 C CA . MET A 1 73 ? 1.367 -12.230 8.395 1.00 83.75 73 MET A CA 1
ATOM 555 C C . MET A 1 73 ? 0.521 -11.699 7.232 1.00 83.75 73 MET A C 1
ATOM 557 O O . MET A 1 73 ? 0.962 -11.783 6.087 1.00 83.75 73 MET A O 1
ATOM 561 N N . LYS A 1 74 ? -0.714 -11.237 7.469 1.00 85.31 74 LYS A N 1
ATOM 562 C CA . LYS A 1 74 ? -1.543 -10.650 6.402 1.00 85.31 74 LYS A CA 1
ATOM 563 C C . LYS A 1 74 ? -2.441 -9.491 6.866 1.00 85.31 74 LYS A C 1
ATOM 565 O O . LYS A 1 74 ? -3.136 -9.644 7.866 1.00 85.31 74 LYS A O 1
ATOM 570 N N . THR A 1 75 ? -2.505 -8.406 6.096 1.00 85.62 75 THR A N 1
ATOM 571 C CA . THR A 1 75 ? -3.501 -7.323 6.238 1.00 85.62 75 THR A CA 1
ATOM 572 C C . THR A 1 75 ? -4.276 -7.130 4.933 1.00 85.62 75 THR A C 1
ATOM 574 O O . THR A 1 75 ? -3.782 -7.529 3.876 1.00 85.62 75 THR A O 1
ATOM 577 N N . GLY A 1 76 ? -5.496 -6.595 5.029 1.00 88.00 76 GLY A N 1
ATOM 578 C CA . GLY A 1 76 ? -6.223 -6.013 3.900 1.00 88.00 76 GLY A CA 1
ATOM 579 C C . GLY A 1 76 ? -5.732 -4.587 3.683 1.00 88.00 76 GLY A C 1
ATOM 580 O O . GLY A 1 76 ? -4.739 -4.401 2.987 1.00 88.00 76 GLY A O 1
ATOM 581 N N . ASP A 1 77 ? -6.334 -3.635 4.397 1.00 88.12 77 ASP A N 1
ATOM 582 C CA . ASP A 1 77 ? -6.056 -2.205 4.292 1.00 88.12 77 ASP A CA 1
ATOM 583 C C . ASP A 1 77 ? -5.296 -1.697 5.530 1.00 88.12 77 ASP A C 1
ATOM 585 O O . ASP A 1 77 ? -5.693 -1.923 6.680 1.00 88.12 77 ASP A O 1
ATOM 589 N N . SER A 1 78 ? -4.201 -0.962 5.316 1.00 87.19 78 SER A N 1
ATOM 590 C CA . SER A 1 78 ? -3.482 -0.288 6.404 1.00 87.19 78 SER A CA 1
ATOM 591 C C . SER A 1 78 ? -2.963 1.104 6.046 1.00 87.19 78 SER A C 1
ATOM 593 O O . SER A 1 78 ? -2.605 1.416 4.915 1.00 87.19 78 SER 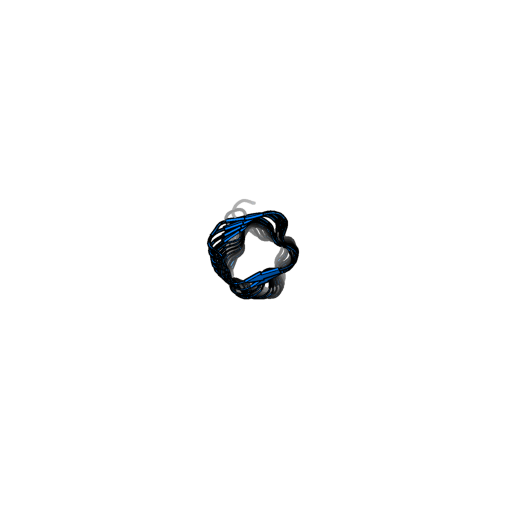A O 1
ATOM 595 N N . THR A 1 79 ? -2.876 1.994 7.036 1.00 89.69 79 THR A N 1
ATOM 596 C CA . THR A 1 79 ? -2.173 3.279 6.835 1.00 89.69 79 THR A CA 1
ATOM 597 C C . THR A 1 79 ? -0.657 3.118 6.948 1.00 89.69 79 THR A C 1
ATOM 599 O O . THR A 1 79 ? 0.094 3.737 6.195 1.00 89.69 79 THR A O 1
ATOM 602 N N . GLN A 1 80 ? -0.188 2.304 7.890 1.00 90.00 80 GLN A N 1
ATOM 603 C CA . GLN A 1 80 ? 1.237 2.107 8.126 1.00 90.00 80 GLN A CA 1
ATOM 604 C C . GLN A 1 80 ? 1.489 0.671 8.561 1.00 90.00 80 GLN A C 1
ATOM 606 O O . GLN A 1 80 ? 0.788 0.158 9.437 1.00 90.00 80 GLN A O 1
ATOM 611 N N . VAL A 1 81 ? 2.487 0.061 7.936 1.00 89.81 81 VAL A N 1
ATOM 612 C CA . VAL A 1 81 ? 2.959 -1.294 8.195 1.00 89.81 81 VAL A CA 1
ATOM 613 C C . VAL A 1 81 ? 4.456 -1.233 8.455 1.00 89.81 81 VAL A C 1
ATOM 615 O O . VAL A 1 81 ? 5.192 -0.756 7.593 1.00 89.81 81 VAL A O 1
ATOM 618 N N . GLU A 1 82 ? 4.899 -1.707 9.617 1.00 90.88 82 GLU A N 1
ATOM 619 C CA . GLU A 1 82 ? 6.334 -1.828 9.896 1.00 90.88 82 GLU A CA 1
ATOM 620 C C . GLU A 1 82 ? 6.918 -3.130 9.318 1.00 90.88 82 GLU A C 1
ATOM 622 O O . GLU A 1 82 ? 7.869 -3.064 8.546 1.00 90.88 82 GLU A O 1
ATOM 627 N N . ASP A 1 83 ? 6.331 -4.296 9.607 1.00 90.94 83 ASP A N 1
ATOM 628 C CA . ASP A 1 83 ? 6.778 -5.598 9.083 1.00 90.94 83 ASP A CA 1
ATOM 629 C C . ASP A 1 83 ? 5.582 -6.476 8.674 1.00 90.94 83 ASP A C 1
ATOM 631 O O . ASP A 1 83 ? 4.700 -6.795 9.489 1.00 90.94 83 ASP A O 1
ATOM 635 N N . CYS A 1 84 ? 5.553 -6.894 7.400 1.00 88.81 84 CYS A N 1
ATOM 636 C CA . CYS A 1 84 ? 4.593 -7.880 6.921 1.00 88.81 84 CYS A CA 1
ATOM 637 C C . CYS A 1 84 ? 5.116 -8.990 6.015 1.00 88.81 84 CYS A C 1
ATOM 639 O O . CYS A 1 84 ? 6.039 -8.853 5.219 1.00 88.81 84 CYS A O 1
ATOM 641 N N . MET A 1 85 ? 4.401 -10.120 6.007 1.00 91.62 85 MET A N 1
ATOM 642 C CA . MET A 1 85 ? 4.511 -11.038 4.867 1.00 91.62 85 MET A CA 1
ATOM 643 C C . MET A 1 85 ? 3.675 -10.584 3.667 1.00 91.62 85 MET A C 1
ATOM 645 O O . MET A 1 85 ? 4.124 -10.729 2.533 1.00 91.62 85 MET A O 1
ATOM 649 N N . MET A 1 86 ? 2.439 -10.134 3.885 1.00 91.31 86 MET A N 1
ATOM 650 C CA . MET A 1 86 ? 1.492 -9.826 2.808 1.00 91.31 86 MET A CA 1
ATOM 651 C C . MET A 1 86 ? 0.589 -8.652 3.192 1.00 91.31 86 MET A C 1
ATOM 653 O O . MET A 1 86 ? -0.052 -8.698 4.243 1.00 91.31 86 MET A O 1
ATOM 657 N N . THR A 1 87 ? 0.434 -7.677 2.307 1.00 91.44 87 THR A N 1
ATOM 658 C CA . THR A 1 87 ? -0.583 -6.621 2.424 1.00 91.44 87 THR A CA 1
ATOM 659 C C . THR A 1 87 ? -1.317 -6.443 1.095 1.00 91.44 87 THR A C 1
ATOM 661 O O . THR A 1 87 ? -0.721 -6.662 0.041 1.00 91.44 87 THR A O 1
ATOM 664 N N . GLU A 1 88 ? -2.625 -6.173 1.142 1.00 91.88 88 GLU A N 1
ATOM 665 C CA . GLU A 1 88 ? -3.403 -5.882 -0.069 1.00 91.88 88 GLU A CA 1
ATOM 666 C C . GLU A 1 88 ? -3.228 -4.401 -0.412 1.00 91.88 88 GLU A C 1
ATOM 668 O O . GLU A 1 88 ? -2.539 -4.119 -1.386 1.00 91.88 88 GLU A O 1
ATOM 673 N N . ASP A 1 89 ? -3.691 -3.490 0.453 1.00 92.31 89 ASP A N 1
ATOM 674 C CA . ASP A 1 89 ? -3.587 -2.043 0.252 1.00 92.31 89 ASP A CA 1
ATOM 675 C C . ASP A 1 89 ? -2.888 -1.367 1.446 1.00 92.31 89 ASP A C 1
ATOM 677 O O . ASP A 1 89 ? -3.221 -1.579 2.620 1.00 92.31 89 ASP A O 1
ATOM 681 N N . SER A 1 90 ? -1.900 -0.505 1.193 1.00 91.56 90 SER A N 1
ATOM 682 C CA . SER A 1 90 ? -1.265 0.280 2.261 1.00 91.56 90 SER A CA 1
ATOM 683 C C . SER A 1 90 ? -0.837 1.688 1.852 1.00 91.56 90 SER A C 1
ATOM 685 O O . SER A 1 90 ? -0.522 1.966 0.705 1.00 91.56 90 SER A O 1
ATOM 687 N N . THR A 1 91 ? -0.804 2.639 2.792 1.00 93.31 91 THR A N 1
ATOM 688 C CA . THR A 1 91 ? -0.181 3.943 2.482 1.00 93.31 91 THR A CA 1
ATOM 689 C C . THR A 1 91 ? 1.340 3.848 2.581 1.00 93.31 91 THR A C 1
ATOM 691 O O . THR A 1 91 ? 2.039 4.252 1.656 1.00 93.31 91 THR A O 1
ATOM 694 N N . THR A 1 92 ? 1.858 3.307 3.681 1.00 93.38 92 THR A N 1
ATOM 695 C CA . THR A 1 92 ? 3.302 3.242 3.948 1.00 93.38 92 THR A CA 1
ATOM 696 C C . THR A 1 92 ? 3.661 1.855 4.446 1.00 93.38 92 THR A C 1
ATOM 698 O O . THR A 1 92 ? 2.989 1.350 5.348 1.00 93.38 92 THR A O 1
ATOM 701 N N . VAL A 1 93 ? 4.709 1.265 3.879 1.00 93.19 93 VAL A N 1
ATOM 702 C CA . VAL A 1 93 ? 5.223 -0.046 4.274 1.00 93.19 93 VAL A CA 1
ATOM 703 C C . VAL A 1 93 ? 6.741 0.038 4.412 1.00 93.19 93 VAL A C 1
ATOM 705 O O . VAL A 1 93 ? 7.426 0.422 3.463 1.00 93.19 93 VAL A O 1
ATOM 708 N N . GLU A 1 94 ? 7.258 -0.301 5.588 1.00 94.75 94 GLU A N 1
ATOM 709 C CA . GLU A 1 94 ? 8.699 -0.269 5.859 1.00 94.75 94 GLU A CA 1
ATOM 710 C C . GLU A 1 94 ? 9.375 -1.558 5.355 1.00 94.75 94 GLU A C 1
ATOM 712 O O . GLU A 1 94 ? 10.287 -1.473 4.536 1.00 94.75 94 GLU A O 1
ATOM 717 N N . ASP A 1 95 ? 8.887 -2.739 5.756 1.00 94.38 95 ASP A N 1
ATOM 718 C CA . ASP A 1 95 ? 9.352 -4.049 5.268 1.00 94.38 95 ASP A CA 1
ATOM 719 C C . ASP A 1 95 ? 8.159 -4.948 4.905 1.00 94.38 95 ASP A C 1
ATOM 721 O O . ASP A 1 95 ? 7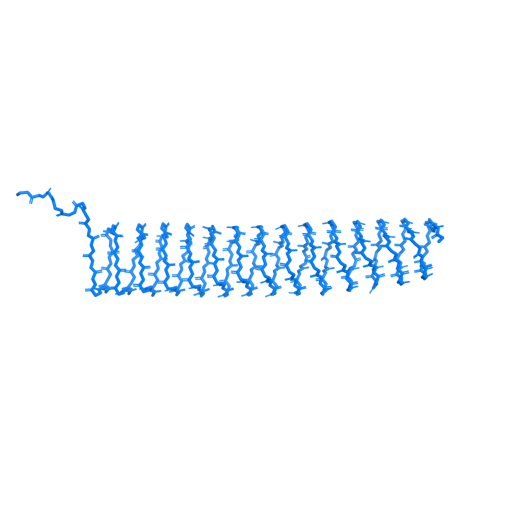.250 -5.163 5.715 1.00 94.38 95 ASP A O 1
ATOM 725 N N . CYS A 1 96 ? 8.137 -5.488 3.679 1.00 92.50 96 CYS A N 1
ATOM 726 C CA . CYS A 1 96 ? 7.205 -6.567 3.359 1.00 92.50 96 CYS A CA 1
ATOM 727 C C . CYS A 1 96 ? 7.671 -7.552 2.282 1.00 92.50 96 CYS A C 1
ATOM 729 O O . CYS A 1 96 ? 8.337 -7.210 1.303 1.00 92.50 96 CYS A O 1
ATOM 731 N N . MET A 1 97 ? 7.229 -8.811 2.369 1.00 94.31 97 MET A N 1
ATOM 732 C CA . MET A 1 97 ? 7.511 -9.773 1.292 1.00 94.31 97 MET A CA 1
ATOM 733 C C . MET A 1 97 ? 6.684 -9.528 0.024 1.00 94.31 97 MET A C 1
ATOM 735 O O . MET A 1 97 ? 7.212 -9.688 -1.079 1.00 94.31 97 MET A O 1
ATOM 739 N N . LYS A 1 98 ? 5.394 -9.201 0.141 1.00 93.75 98 LYS A N 1
ATOM 740 C CA . LYS A 1 98 ? 4.542 -8.913 -1.019 1.00 93.75 98 LYS A CA 1
ATOM 741 C C . LYS A 1 98 ? 3.474 -7.889 -0.684 1.00 93.75 98 LYS A C 1
ATOM 743 O O . LYS A 1 98 ? 2.786 -8.026 0.328 1.00 93.75 98 LYS A O 1
ATOM 748 N N . THR A 1 99 ? 3.259 -6.990 -1.629 1.00 92.12 99 THR A N 1
ATOM 749 C CA . THR A 1 99 ? 2.122 -6.078 -1.625 1.00 92.12 99 THR A CA 1
ATOM 750 C C . THR A 1 99 ? 1.453 -6.043 -2.985 1.00 92.12 99 THR A C 1
ATOM 752 O O . THR A 1 99 ? 2.138 -6.188 -4.001 1.00 92.12 99 THR A O 1
ATOM 755 N N . ASP A 1 100 ? 0.136 -5.855 -2.993 1.00 91.88 100 ASP A N 1
ATOM 756 C CA . ASP A 1 100 ? -0.610 -5.596 -4.219 1.00 91.88 100 ASP A CA 1
ATOM 757 C C . ASP A 1 100 ? -0.616 -4.078 -4.531 1.00 91.88 100 ASP A C 1
ATOM 759 O O . ASP A 1 100 ? -0.058 -3.706 -5.558 1.00 91.88 100 ASP A O 1
ATOM 763 N N . ASP A 1 101 ? -1.084 -3.195 -3.634 1.00 92.31 101 ASP A N 1
ATOM 764 C CA . ASP A 1 101 ? -1.034 -1.722 -3.785 1.00 92.31 101 ASP A CA 1
ATOM 765 C C . ASP A 1 101 ? -0.417 -1.040 -2.546 1.00 92.31 101 ASP A C 1
ATOM 767 O O . ASP A 1 101 ? -0.827 -1.261 -1.401 1.00 92.31 101 ASP A O 1
ATOM 771 N N . SER A 1 102 ? 0.578 -0.171 -2.745 1.00 91.25 102 SER A N 1
ATOM 772 C CA . SER A 1 102 ? 0.917 0.809 -1.711 1.00 91.25 102 SER A CA 1
ATOM 773 C C . SER A 1 102 ? 1.548 2.088 -2.234 1.00 91.25 102 SER A C 1
ATOM 775 O O . SER A 1 102 ? 2.254 2.121 -3.240 1.00 91.25 102 SER A O 1
ATOM 777 N N . THR A 1 103 ? 1.359 3.192 -1.507 1.00 93.06 103 THR A N 1
ATOM 778 C CA . THR A 1 103 ? 1.930 4.468 -1.948 1.00 93.06 103 THR A CA 1
ATOM 779 C C . THR A 1 103 ? 3.448 4.533 -1.777 1.00 93.06 103 THR A C 1
ATOM 781 O O . THR A 1 103 ? 4.110 5.054 -2.672 1.00 93.06 103 THR A O 1
ATOM 784 N N . LEU A 1 104 ? 4.011 4.012 -0.682 1.00 91.31 104 LEU A N 1
ATOM 785 C CA . LEU A 1 104 ? 5.443 4.105 -0.373 1.00 91.31 104 LEU A CA 1
ATOM 786 C C . LEU A 1 104 ? 5.985 2.792 0.212 1.00 91.31 104 LEU A C 1
ATOM 788 O O . LEU A 1 104 ? 5.385 2.243 1.140 1.00 91.31 104 LEU A O 1
ATOM 792 N N . PHE A 1 105 ? 7.152 2.372 -0.282 1.00 90.62 105 PHE A N 1
ATOM 793 C CA . PHE A 1 105 ? 7.971 1.290 0.272 1.00 90.62 105 PHE A CA 1
ATOM 794 C C . PHE A 1 105 ? 9.383 1.744 0.609 1.00 90.62 105 PHE A C 1
ATOM 796 O O . PHE A 1 105 ? 10.047 2.350 -0.242 1.00 90.62 105 PHE A O 1
ATOM 803 N N . GLU A 1 106 ? 9.866 1.351 1.788 1.00 93.62 106 GLU A N 1
ATOM 804 C CA . GLU A 1 106 ? 11.305 1.355 2.070 1.00 93.62 106 GLU A CA 1
ATOM 805 C C . GLU A 1 106 ? 11.978 0.068 1.551 1.00 93.62 106 GLU A C 1
ATOM 807 O O . GLU A 1 106 ? 12.897 0.162 0.736 1.00 93.62 106 GLU A O 1
ATOM 812 N N . ASP A 1 107 ? 11.489 -1.118 1.933 1.00 94.56 107 ASP A N 1
ATOM 813 C CA . ASP A 1 107 ? 11.990 -2.423 1.470 1.00 94.56 107 ASP A CA 1
ATOM 814 C C . ASP A 1 107 ? 10.827 -3.379 1.146 1.00 94.56 107 ASP A C 1
ATOM 816 O O . ASP A 1 107 ? 9.892 -3.558 1.932 1.00 94.56 107 ASP A O 1
ATOM 820 N N . CYS A 1 108 ? 10.863 -4.013 -0.029 1.00 92.94 108 CYS A N 1
ATOM 821 C CA . CYS A 1 108 ? 9.964 -5.127 -0.312 1.00 92.94 108 CYS A CA 1
ATOM 822 C C . CYS A 1 108 ? 10.553 -6.180 -1.257 1.00 92.94 108 CYS A C 1
ATOM 824 O O . CYS A 1 108 ? 11.330 -5.890 -2.162 1.00 92.94 108 CYS A O 1
ATOM 826 N N . MET A 1 109 ? 10.131 -7.444 -1.155 1.00 95.56 109 MET A N 1
ATOM 827 C CA . MET A 1 109 ? 10.532 -8.421 -2.183 1.00 95.56 109 MET A CA 1
ATOM 828 C C . MET A 1 109 ? 9.737 -8.277 -3.485 1.00 95.56 109 MET A C 1
ATOM 830 O O . MET A 1 109 ? 10.318 -8.427 -4.564 1.00 95.56 109 MET A O 1
ATOM 834 N N . MET A 1 110 ? 8.426 -8.051 -3.397 1.00 95.31 110 MET A N 1
ATOM 835 C CA . MET A 1 110 ? 7.531 -7.949 -4.550 1.00 95.31 110 MET A CA 1
ATOM 836 C C . MET A 1 110 ? 6.465 -6.877 -4.330 1.00 95.31 110 MET A C 1
ATOM 838 O O . MET A 1 110 ? 5.822 -6.861 -3.283 1.00 95.31 110 MET A O 1
ATOM 842 N N . THR A 1 111 ? 6.226 -6.051 -5.344 1.00 94.56 111 THR A N 1
ATOM 843 C CA . THR A 1 111 ? 5.110 -5.094 -5.367 1.00 94.56 111 THR A CA 1
ATOM 844 C C . THR A 1 111 ? 4.494 -5.012 -6.765 1.00 94.56 111 THR A C 1
ATOM 846 O O . THR A 1 111 ? 5.233 -5.089 -7.753 1.00 94.56 111 THR A O 1
ATOM 849 N N . GLU A 1 112 ? 3.164 -4.919 -6.849 1.00 93.75 112 GLU A N 1
ATOM 850 C CA . GLU A 1 112 ? 2.426 -4.840 -8.121 1.00 93.75 112 GLU A CA 1
ATOM 851 C C . GLU A 1 112 ? 2.088 -3.397 -8.514 1.00 93.75 112 GLU A C 1
ATOM 853 O O . GLU A 1 112 ? 2.369 -3.028 -9.642 1.00 93.75 112 GLU A O 1
ATOM 858 N N . ASP A 1 113 ? 1.569 -2.574 -7.603 1.00 93.75 113 ASP A N 1
ATOM 859 C CA . ASP A 1 113 ? 1.251 -1.165 -7.848 1.00 93.75 113 ASP A CA 1
ATOM 860 C C . ASP A 1 113 ? 1.879 -0.294 -6.754 1.00 93.75 113 ASP A C 1
ATOM 862 O O . ASP A 1 113 ? 1.633 -0.484 -5.558 1.00 93.75 113 ASP A O 1
ATOM 866 N N . SER A 1 114 ? 2.706 0.690 -7.137 1.00 92.31 114 SER A N 1
ATOM 867 C CA . SER A 1 114 ? 3.217 1.629 -6.135 1.00 92.31 114 SER A CA 1
ATOM 868 C C . SER A 1 114 ? 3.610 3.020 -6.619 1.00 92.31 114 SER A C 1
ATOM 870 O O . SER A 1 114 ? 4.061 3.246 -7.744 1.00 92.31 114 SER A O 1
ATOM 872 N N . THR A 1 115 ? 3.485 4.000 -5.717 1.00 94.75 115 THR A N 1
ATOM 873 C CA . THR A 1 115 ? 3.882 5.389 -6.010 1.00 94.75 115 THR A CA 1
ATOM 874 C C . THR A 1 115 ? 5.347 5.682 -5.675 1.00 94.75 115 THR A C 1
ATOM 876 O O . THR A 1 115 ? 5.876 6.678 -6.146 1.00 94.75 115 THR A O 1
ATOM 879 N N . SER A 1 116 ? 6.045 4.878 -4.878 1.00 94.38 116 SER A N 1
ATOM 880 C CA . SER A 1 116 ? 7.497 5.003 -4.704 1.00 94.38 116 SER A CA 1
ATOM 881 C C . SER A 1 116 ? 8.063 3.762 -4.041 1.00 94.38 116 SER A C 1
ATOM 883 O O . SER A 1 116 ? 7.489 3.269 -3.071 1.00 94.38 116 SER A O 1
ATOM 885 N N . VAL A 1 117 ? 9.228 3.325 -4.511 1.00 95.81 117 VAL A N 1
ATOM 886 C CA . VAL A 1 117 ? 9.957 2.177 -3.964 1.00 95.81 117 VAL A CA 1
ATOM 887 C C . VAL A 1 117 ? 11.429 2.533 -3.817 1.00 95.81 117 VAL A C 1
ATOM 889 O O . VAL A 1 117 ? 12.081 2.884 -4.805 1.00 95.81 117 VAL A O 1
ATOM 892 N N . GLU A 1 118 ? 11.963 2.434 -2.604 1.00 96.75 118 GLU A N 1
ATOM 893 C CA . GLU A 1 118 ? 13.393 2.643 -2.361 1.00 96.75 118 GLU A CA 1
ATOM 894 C C . GLU A 1 118 ? 14.211 1.376 -2.695 1.00 96.75 118 GLU A C 1
ATOM 896 O O . GLU A 1 118 ? 15.132 1.435 -3.516 1.00 96.75 118 GLU A O 1
ATOM 901 N N . ASP A 1 119 ? 13.852 0.209 -2.154 1.00 96.56 119 ASP A N 1
ATOM 902 C CA . ASP A 1 119 ? 14.480 -1.074 -2.506 1.00 96.56 119 ASP A CA 1
ATOM 903 C C . ASP A 1 119 ? 13.425 -2.147 -2.794 1.00 96.56 119 ASP A C 1
ATOM 905 O O . ASP A 1 119 ? 12.457 -2.321 -2.050 1.00 96.56 119 ASP A O 1
ATOM 909 N N . CYS A 1 120 ? 13.601 -2.869 -3.904 1.00 95.19 120 CYS A N 1
ATOM 910 C CA . CYS A 1 120 ? 12.793 -4.039 -4.187 1.00 95.19 120 CYS A CA 1
ATOM 911 C C . CYS A 1 120 ? 13.504 -5.106 -5.019 1.00 95.19 120 CYS A C 1
ATOM 913 O O . CYS A 1 120 ? 14.311 -4.812 -5.896 1.00 95.19 120 CYS A O 1
ATOM 915 N N . MET A 1 121 ? 13.161 -6.388 -4.863 1.00 96.88 121 MET A N 1
ATOM 916 C CA . MET A 1 121 ? 13.615 -7.370 -5.856 1.00 96.88 121 MET A CA 1
ATOM 917 C C . MET A 1 121 ? 12.845 -7.268 -7.177 1.00 96.88 121 MET A C 1
ATOM 919 O O . MET A 1 121 ? 13.477 -7.284 -8.240 1.00 96.88 121 MET A O 1
ATOM 923 N N . ILE A 1 122 ? 11.512 -7.219 -7.132 1.00 96.25 122 ILE A N 1
ATOM 924 C CA . ILE A 1 122 ? 10.644 -7.271 -8.314 1.00 96.25 122 ILE A CA 1
ATOM 925 C C . ILE A 1 122 ? 9.482 -6.296 -8.170 1.00 96.25 122 ILE A C 1
ATOM 927 O O . ILE A 1 122 ? 8.701 -6.394 -7.231 1.00 96.25 122 ILE A O 1
ATOM 931 N N . THR A 1 123 ? 9.316 -5.433 -9.160 1.00 95.75 123 THR A N 1
ATOM 932 C CA . THR A 1 123 ? 8.255 -4.430 -9.174 1.00 95.75 123 THR A CA 1
ATOM 933 C C . THR A 1 123 ? 7.556 -4.374 -10.532 1.00 95.75 123 THR A C 1
ATOM 935 O O . THR A 1 123 ? 8.207 -4.477 -11.578 1.00 95.75 123 THR A O 1
ATOM 938 N N . GLU A 1 124 ? 6.234 -4.242 -10.500 1.00 95.44 124 GLU A N 1
ATOM 939 C CA . GLU A 1 124 ? 5.367 -3.905 -11.635 1.00 95.44 124 GLU A CA 1
ATOM 940 C C . GLU A 1 124 ? 4.760 -2.506 -11.383 1.00 95.44 124 GLU A C 1
ATOM 942 O O . GLU A 1 124 ? 4.842 -2.002 -10.261 1.00 95.44 124 GLU A O 1
ATOM 947 N N . ASP A 1 125 ? 4.311 -1.814 -12.437 1.00 93.75 125 ASP A N 1
ATOM 948 C CA . ASP A 1 125 ? 3.521 -0.566 -12.388 1.00 93.75 125 ASP A CA 1
ATOM 949 C C . ASP A 1 125 ? 3.925 0.490 -11.317 1.00 93.75 125 ASP A C 1
ATOM 951 O O . ASP A 1 125 ? 3.096 1.164 -10.704 1.00 93.75 125 ASP A O 1
ATOM 955 N N . SER A 1 126 ? 5.235 0.703 -11.112 1.00 89.38 126 SER A N 1
ATOM 956 C CA . SER A 1 126 ? 5.751 1.523 -9.997 1.00 89.38 126 SER A CA 1
ATOM 957 C C . SER A 1 126 ? 6.444 2.835 -10.399 1.00 89.38 126 SER A C 1
ATOM 959 O O . SER A 1 126 ? 7.103 2.946 -11.446 1.00 89.38 126 SER A O 1
ATOM 961 N N . THR A 1 127 ? 6.270 3.894 -9.587 1.00 87.62 127 THR A N 1
ATOM 962 C CA . THR A 1 127 ? 6.539 5.277 -10.041 1.00 87.62 127 THR A CA 1
ATOM 963 C C . THR A 1 127 ? 6.994 6.308 -8.979 1.00 87.62 127 THR A C 1
ATOM 965 O O . THR A 1 127 ? 6.190 7.182 -8.660 1.00 87.62 127 THR A O 1
ATOM 968 N N . PRO A 1 128 ? 8.268 6.413 -8.539 1.00 91.31 128 PRO A N 1
ATOM 969 C CA . PRO A 1 128 ? 9.493 5.841 -9.103 1.00 91.31 128 PRO A CA 1
ATOM 970 C C . PRO A 1 128 ? 10.101 4.697 -8.278 1.00 91.31 128 PRO A C 1
ATOM 972 O O . PRO A 1 128 ? 9.691 4.448 -7.152 1.00 91.31 128 PRO A O 1
ATOM 975 N N . VAL A 1 129 ? 11.145 4.064 -8.824 1.00 95.44 129 VAL A N 1
ATOM 976 C CA . VAL A 1 129 ? 11.936 3.027 -8.146 1.00 95.44 129 VAL A CA 1
ATOM 977 C C . VAL A 1 129 ? 13.405 3.451 -8.074 1.00 95.44 129 VAL A C 1
ATOM 979 O O . VAL A 1 129 ? 14.015 3.829 -9.082 1.00 95.44 129 VAL A O 1
ATOM 982 N N . GLU A 1 130 ? 14.004 3.394 -6.893 1.00 96.56 130 GLU A N 1
ATOM 983 C CA . GLU A 1 130 ? 15.418 3.724 -6.708 1.00 96.56 130 GLU A CA 1
ATOM 984 C C . GLU A 1 130 ? 16.306 2.535 -7.088 1.00 96.56 130 GLU A C 1
ATOM 986 O O . GLU A 1 130 ? 17.143 2.660 -7.990 1.00 96.56 130 GLU A O 1
ATOM 991 N N . VAL A 1 131 ? 16.087 1.370 -6.476 1.00 96.19 131 VAL A N 1
ATOM 992 C CA . VAL A 1 131 ? 16.853 0.151 -6.758 1.00 96.19 131 VAL A CA 1
ATOM 993 C C . VAL A 1 131 ? 15.916 -1.034 -6.929 1.00 96.19 131 VAL A C 1
ATOM 995 O O . VAL A 1 131 ? 15.063 -1.285 -6.083 1.00 96.19 131 VAL A O 1
ATOM 998 N N . CYS A 1 132 ? 16.102 -1.805 -8.004 1.00 95.56 132 CYS A N 1
ATOM 999 C CA . CYS A 1 132 ? 15.515 -3.138 -8.062 1.00 95.56 132 CYS A CA 1
ATOM 1000 C C . CYS A 1 132 ? 16.301 -4.165 -8.881 1.00 95.56 132 CYS A C 1
ATOM 1002 O O . CYS A 1 132 ? 17.200 -3.836 -9.655 1.00 95.56 132 CYS A O 1
ATOM 1004 N N . MET A 1 133 ? 15.976 -5.457 -8.753 1.00 96.56 133 MET A N 1
ATOM 1005 C CA . MET A 1 133 ? 16.523 -6.450 -9.691 1.00 96.56 133 MET A CA 1
ATOM 1006 C C . MET A 1 133 ? 15.733 -6.490 -10.998 1.00 96.56 133 MET A C 1
ATOM 1008 O O . MET A 1 133 ? 16.342 -6.584 -12.070 1.00 96.56 133 MET A O 1
ATOM 1012 N N . MET A 1 134 ? 14.404 -6.455 -10.915 1.00 95.12 134 MET A N 1
ATOM 1013 C CA . MET A 1 134 ? 13.509 -6.513 -12.065 1.00 95.12 134 MET A CA 1
ATOM 1014 C C . MET A 1 134 ? 12.402 -5.470 -11.951 1.00 95.12 134 MET A C 1
ATOM 1016 O O . MET A 1 134 ? 11.722 -5.425 -10.934 1.00 95.12 134 MET A O 1
ATOM 1020 N N . ALA A 1 135 ? 12.212 -4.688 -13.014 1.00 93.88 135 ALA A N 1
ATOM 1021 C CA . ALA A 1 135 ? 11.107 -3.741 -13.141 1.00 93.88 135 ALA A CA 1
ATOM 1022 C C . ALA A 1 135 ? 10.343 -3.953 -14.452 1.00 93.88 135 ALA A C 1
ATOM 1024 O O . ALA A 1 135 ? 10.956 -4.053 -15.525 1.00 93.88 135 ALA A O 1
ATOM 1025 N N . GLU A 1 136 ? 9.020 -3.971 -14.365 1.00 94.00 136 GLU A N 1
ATOM 1026 C CA . GLU A 1 136 ? 8.099 -3.926 -15.501 1.00 94.00 136 GLU A CA 1
ATOM 1027 C C . GLU A 1 136 ? 7.211 -2.676 -15.387 1.00 94.00 136 GLU A C 1
ATOM 1029 O O . GLU A 1 136 ? 6.927 -2.213 -14.284 1.00 94.00 136 GLU A O 1
ATOM 1034 N N . ASP A 1 137 ? 6.896 -2.054 -16.528 1.00 92.25 137 ASP A N 1
ATOM 1035 C CA . ASP A 1 137 ? 5.960 -0.921 -16.660 1.00 92.25 137 ASP A CA 1
ATOM 1036 C C . ASP A 1 137 ? 6.193 0.287 -15.713 1.00 92.25 137 ASP A C 1
ATOM 1038 O O . ASP A 1 137 ? 5.324 1.121 -15.466 1.00 92.25 137 ASP A O 1
ATOM 1042 N N . SER A 1 138 ? 7.429 0.469 -15.240 1.00 89.00 138 SER A N 1
ATOM 1043 C CA . SER A 1 138 ? 7.777 1.526 -14.284 1.00 89.00 138 SER A CA 1
ATOM 1044 C C . SER A 1 138 ? 8.085 2.880 -14.953 1.00 89.00 138 SER A C 1
ATOM 1046 O O . SER A 1 138 ? 8.678 2.968 -16.035 1.00 89.00 138 SER A O 1
ATOM 1048 N N . THR A 1 139 ? 7.750 4.000 -14.303 1.00 88.38 139 THR A N 1
ATOM 1049 C CA . THR A 1 139 ? 7.970 5.337 -14.915 1.00 88.38 139 THR A CA 1
ATOM 1050 C C . THR A 1 139 ? 9.351 5.932 -14.676 1.00 88.38 139 THR A C 1
ATOM 1052 O O . THR A 1 139 ? 9.711 6.894 -15.343 1.00 88.38 139 THR A O 1
ATOM 1055 N N . MET A 1 140 ? 10.135 5.432 -13.729 1.00 90.25 140 MET A N 1
ATOM 1056 C CA . MET A 1 140 ? 11.540 5.806 -13.579 1.00 90.25 140 MET A CA 1
ATOM 1057 C C . MET A 1 140 ? 12.232 4.765 -12.718 1.00 90.25 140 MET A C 1
ATOM 1059 O O . MET A 1 140 ? 11.727 4.459 -11.642 1.00 90.25 140 MET A O 1
ATOM 1063 N N . VAL A 1 141 ? 13.402 4.293 -13.153 1.00 93.25 141 VAL A N 1
ATOM 1064 C CA . VAL A 1 141 ? 14.255 3.433 -12.323 1.00 93.25 141 VAL A CA 1
ATOM 1065 C C . VAL A 1 141 ? 15.695 3.935 -12.335 1.00 93.25 141 VAL A C 1
ATOM 1067 O O . VAL A 1 141 ? 16.247 4.192 -13.412 1.00 93.25 141 VAL A O 1
ATOM 1070 N N . LYS A 1 142 ? 16.317 4.108 -11.162 1.00 95.19 142 LYS A N 1
ATOM 1071 C CA . LYS A 1 142 ? 17.721 4.552 -11.112 1.00 95.19 142 LYS A CA 1
ATOM 1072 C C . LYS A 1 142 ? 18.698 3.406 -11.346 1.00 95.19 142 LYS A C 1
ATOM 1074 O O . LYS A 1 142 ? 19.527 3.532 -12.244 1.00 95.19 142 LYS A O 1
ATOM 1079 N N . ASP A 1 143 ? 18.588 2.306 -10.609 1.00 95.81 143 ASP A N 1
ATOM 1080 C CA . ASP A 1 143 ? 19.448 1.128 -10.782 1.00 95.81 143 ASP A CA 1
ATOM 1081 C C . ASP A 1 143 ? 18.600 -0.138 -10.927 1.00 95.81 143 ASP A C 1
ATOM 1083 O O . ASP A 1 143 ? 17.804 -0.473 -10.047 1.00 95.81 143 ASP A O 1
ATOM 1087 N N . VAL A 1 144 ? 18.750 -0.831 -12.059 1.00 94.50 144 VAL A N 1
ATOM 1088 C CA . VAL A 1 144 ? 18.038 -2.085 -12.306 1.00 94.50 144 VAL A CA 1
ATOM 1089 C C . VAL A 1 144 ? 18.841 -3.103 -13.094 1.00 94.50 144 VAL A C 1
ATOM 1091 O O . VAL A 1 144 ? 19.451 -2.818 -14.121 1.00 94.50 144 VAL A O 1
ATOM 1094 N N . MET A 1 145 ? 18.798 -4.372 -12.692 1.00 93.75 145 MET A N 1
ATOM 1095 C CA . MET A 1 145 ? 19.469 -5.408 -13.482 1.00 93.75 145 MET A CA 1
ATOM 1096 C C . MET A 1 145 ? 18.751 -5.679 -14.808 1.00 93.75 145 MET A C 1
ATOM 1098 O O . MET A 1 145 ? 19.405 -5.736 -15.855 1.00 93.75 145 MET A O 1
ATOM 1102 N N . ILE A 1 146 ? 17.435 -5.884 -14.770 1.00 91.75 146 ILE A N 1
ATOM 1103 C CA . ILE A 1 146 ? 16.616 -6.209 -15.939 1.00 91.75 146 ILE A CA 1
ATOM 1104 C C . ILE A 1 146 ? 15.346 -5.372 -15.914 1.00 91.75 146 ILE A C 1
ATOM 1106 O O . ILE A 1 146 ? 14.658 -5.321 -14.907 1.00 91.75 146 ILE A O 1
ATOM 1110 N N . THR A 1 147 ? 14.999 -4.762 -17.036 1.00 90.62 147 THR A N 1
ATOM 1111 C CA . THR A 1 147 ? 13.788 -3.947 -17.110 1.00 90.62 147 THR A CA 1
ATOM 1112 C C . THR A 1 147 ? 13.078 -4.089 -18.448 1.00 90.62 147 THR A C 1
ATOM 1114 O O . THR A 1 147 ? 13.722 -4.259 -19.492 1.00 90.62 147 THR A O 1
ATOM 1117 N N . LYS A 1 148 ? 11.750 -4.016 -18.403 1.00 90.00 148 LYS A N 1
ATOM 1118 C CA . LYS A 1 148 ? 10.856 -4.030 -19.555 1.00 90.00 148 LYS A CA 1
ATOM 1119 C C . LYS A 1 148 ? 9.882 -2.856 -19.452 1.00 90.00 148 LYS A C 1
ATOM 1121 O O . LYS A 1 148 ? 9.436 -2.520 -18.361 1.00 90.00 148 LYS A O 1
ATOM 1126 N N . ASP A 1 149 ? 9.620 -2.200 -20.582 1.00 87.31 149 ASP A N 1
ATOM 1127 C CA . ASP A 1 149 ? 8.607 -1.137 -20.709 1.00 87.31 149 ASP A CA 1
ATOM 1128 C C . ASP A 1 149 ? 8.763 0.042 -19.712 1.00 87.31 149 ASP A C 1
ATOM 1130 O O . ASP A 1 149 ? 7.839 0.799 -19.444 1.00 87.31 149 ASP A O 1
ATOM 1134 N N . THR A 1 150 ? 9.979 0.264 -19.203 1.00 81.25 150 THR A N 1
ATOM 1135 C CA . THR A 1 150 ? 10.265 1.244 -18.142 1.00 81.25 150 THR A CA 1
ATOM 1136 C C . THR A 1 150 ? 10.968 2.498 -18.653 1.00 81.25 150 THR A C 1
ATOM 1138 O O . THR A 1 150 ? 12.076 2.429 -19.189 1.00 81.25 150 THR A O 1
ATOM 1141 N N . THR A 1 151 ? 10.425 3.698 -18.452 1.00 79.12 151 THR A N 1
ATOM 1142 C CA . THR A 1 151 ? 11.087 4.901 -18.995 1.00 79.12 151 THR A CA 1
ATOM 1143 C C . THR A 1 151 ? 10.972 6.142 -18.117 1.00 79.12 151 THR A C 1
ATOM 1145 O O . THR A 1 151 ? 9.842 6.597 -17.965 1.00 79.12 151 THR A O 1
ATOM 1148 N N . PRO A 1 152 ? 12.092 6.798 -17.715 1.00 87.19 152 PRO A N 1
ATOM 1149 C CA . PRO A 1 152 ? 13.496 6.521 -18.072 1.00 87.19 152 PRO A CA 1
ATOM 1150 C C . PRO A 1 152 ? 14.233 5.566 -17.111 1.00 87.19 152 PRO A C 1
ATOM 1152 O O . PRO A 1 152 ? 13.811 5.367 -15.978 1.00 87.19 152 PRO A O 1
ATOM 1155 N N . VAL A 1 153 ? 15.390 5.051 -17.551 1.00 88.75 153 VAL A N 1
ATOM 1156 C CA . VAL A 1 153 ? 16.315 4.247 -16.721 1.00 88.75 153 VAL A CA 1
ATOM 1157 C C . VAL A 1 153 ? 17.701 4.901 -16.654 1.00 88.75 153 VAL A C 1
ATOM 1159 O O . VAL A 1 153 ? 18.249 5.286 -17.698 1.00 88.75 153 VAL A O 1
ATOM 1162 N N . GLU A 1 154 ? 18.277 5.059 -15.455 1.00 90.69 154 GLU A N 1
ATOM 1163 C CA . GLU A 1 154 ? 19.634 5.613 -15.314 1.00 90.69 154 GLU A CA 1
ATOM 1164 C C . GLU A 1 154 ? 20.739 4.568 -15.537 1.00 90.69 154 GLU A C 1
ATOM 1166 O O . GLU A 1 154 ? 21.601 4.821 -16.382 1.00 90.69 154 GLU A O 1
ATOM 1171 N N . ASP A 1 155 ? 20.706 3.428 -14.845 1.00 91.19 155 ASP A N 1
ATOM 1172 C CA . ASP A 1 155 ? 21.668 2.324 -14.981 1.00 91.19 155 ASP A CA 1
ATOM 1173 C C . ASP A 1 155 ? 20.939 0.981 -15.143 1.00 91.19 155 ASP A C 1
ATOM 1175 O O . ASP A 1 155 ? 20.032 0.655 -14.373 1.00 91.19 155 ASP A O 1
ATOM 1179 N N . CYS A 1 156 ? 21.325 0.199 -16.159 1.00 89.81 156 CYS A N 1
ATOM 1180 C CA . CYS A 1 156 ? 20.911 -1.192 -16.254 1.00 89.81 156 CYS A CA 1
ATOM 1181 C C . CYS A 1 156 ? 21.920 -2.179 -16.843 1.00 89.81 156 CYS A C 1
ATOM 1183 O O . CYS A 1 156 ? 22.820 -1.857 -17.622 1.00 89.81 156 CYS A O 1
ATOM 1185 N N . LYS A 1 157 ? 21.725 -3.475 -16.564 1.00 91.06 157 LYS A N 1
ATOM 1186 C CA . LYS A 1 157 ? 22.437 -4.524 -17.321 1.00 91.06 157 LYS A CA 1
ATOM 1187 C C . LYS A 1 157 ? 21.714 -4.893 -18.603 1.00 91.06 157 LYS A C 1
ATOM 1189 O O . LYS A 1 157 ? 22.352 -5.018 -19.649 1.00 91.06 157 LYS A O 1
ATOM 1194 N N . MET A 1 158 ? 20.411 -5.113 -18.525 1.00 87.06 158 MET A N 1
ATOM 1195 C CA . MET A 1 158 ? 19.600 -5.527 -19.659 1.00 87.06 158 MET A CA 1
ATOM 1196 C C . MET A 1 158 ? 18.299 -4.749 -19.671 1.00 87.06 158 MET A C 1
ATOM 1198 O O . MET A 1 158 ? 17.658 -4.578 -18.640 1.00 87.06 158 MET A O 1
ATOM 1202 N N . THR A 1 159 ? 17.871 -4.349 -20.859 1.00 84.25 159 THR A N 1
ATOM 1203 C CA . THR A 1 159 ? 16.552 -3.759 -21.021 1.00 84.25 159 THR A CA 1
ATOM 1204 C C . THR A 1 159 ? 15.880 -4.131 -22.337 1.00 84.25 159 THR A C 1
ATOM 1206 O O . THR A 1 159 ? 16.550 -4.261 -23.373 1.00 84.25 159 THR A O 1
ATOM 1209 N N . GLU A 1 160 ? 14.556 -4.279 -22.293 1.00 84.00 160 GLU A N 1
ATOM 1210 C CA . GLU A 1 160 ? 13.674 -4.402 -23.451 1.00 84.00 160 GLU A CA 1
ATOM 1211 C C . GLU A 1 160 ? 12.704 -3.201 -23.533 1.00 84.00 160 GLU A C 1
ATOM 1213 O O . GLU A 1 160 ? 12.192 -2.736 -22.524 1.00 84.00 160 GLU A O 1
ATOM 1218 N N . ASP A 1 161 ? 12.477 -2.684 -24.748 1.00 74.56 161 ASP A N 1
ATOM 1219 C CA . ASP A 1 161 ? 11.415 -1.702 -25.065 1.00 74.56 161 ASP A CA 1
ATOM 1220 C C . ASP A 1 161 ? 11.466 -0.282 -24.440 1.00 74.56 161 ASP A C 1
ATOM 1222 O O . ASP A 1 161 ? 10.447 0.378 -24.274 1.00 74.56 161 ASP A O 1
ATOM 1226 N N . LEU A 1 162 ? 12.658 0.303 -24.235 1.00 69.06 162 LEU A N 1
ATOM 1227 C CA . LEU A 1 162 ? 12.754 1.689 -23.721 1.00 69.06 162 LEU A CA 1
ATOM 1228 C C . LEU A 1 162 ? 12.844 2.793 -24.774 1.00 69.06 162 LEU A C 1
ATOM 1230 O O . LEU A 1 162 ? 13.427 2.640 -25.856 1.00 69.06 162 LEU A O 1
ATOM 1234 N N . THR A 1 163 ? 12.373 3.977 -24.374 1.00 64.56 163 THR A N 1
ATOM 1235 C CA . THR A 1 163 ? 12.559 5.238 -25.105 1.00 64.56 163 THR A CA 1
ATOM 1236 C C . THR A 1 163 ? 13.829 5.992 -24.691 1.00 64.56 163 THR A C 1
ATOM 1238 O O . THR A 1 163 ? 14.446 6.625 -25.551 1.00 64.56 163 THR A O 1
ATOM 1241 N N . SER A 1 164 ? 14.244 5.913 -23.416 1.00 74.38 164 SER A N 1
ATOM 1242 C CA . SER A 1 164 ? 15.377 6.667 -22.851 1.00 74.38 164 SER A CA 1
ATOM 1243 C C . SER A 1 164 ? 16.119 5.876 -21.767 1.00 74.38 164 SER A C 1
ATOM 1245 O O . SER A 1 164 ? 15.531 5.536 -20.745 1.00 74.38 164 SER A O 1
ATOM 1247 N N . VAL A 1 165 ? 17.418 5.638 -21.977 1.00 83.06 165 VAL A N 1
ATOM 1248 C CA . VAL A 1 165 ? 18.334 5.011 -21.011 1.00 83.06 165 VAL A CA 1
ATOM 1249 C C . VAL A 1 165 ? 19.684 5.726 -21.033 1.00 83.06 165 VAL A C 1
ATOM 1251 O O . VAL A 1 165 ? 20.148 6.115 -22.113 1.00 83.06 165 VAL A O 1
ATOM 1254 N N . LYS A 1 166 ? 20.288 5.955 -19.864 1.00 85.62 166 LYS A N 1
ATOM 1255 C CA . LYS A 1 166 ? 21.546 6.711 -19.743 1.00 85.62 166 LYS A CA 1
ATOM 1256 C C . LYS A 1 166 ? 22.770 5.800 -19.790 1.00 85.62 166 LYS A C 1
ATOM 1258 O O . LYS A 1 166 ? 23.646 6.047 -20.621 1.00 85.62 166 LYS A O 1
ATOM 1263 N N . ASP A 1 167 ? 22.806 4.757 -18.968 1.00 86.94 167 ASP A N 1
ATOM 1264 C CA . ASP A 1 167 ? 23.808 3.695 -19.016 1.00 86.94 167 ASP A CA 1
ATOM 1265 C C . ASP A 1 167 ? 23.106 2.33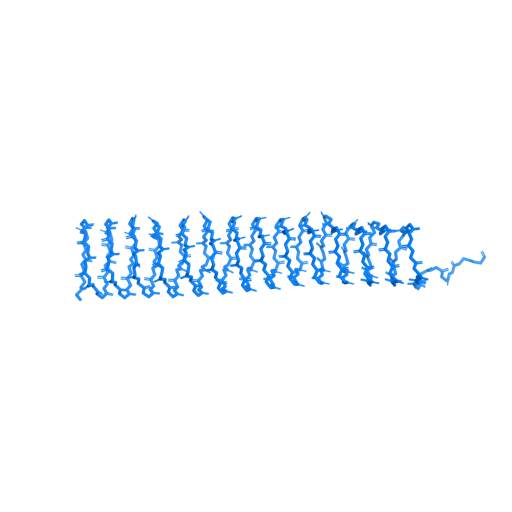7 -19.053 1.00 86.94 167 ASP A C 1
ATOM 1267 O O . ASP A 1 167 ? 22.244 2.053 -18.230 1.00 86.94 167 ASP A O 1
ATOM 1271 N N . CYS A 1 168 ? 23.412 1.516 -20.057 1.00 86.31 168 CYS A N 1
ATOM 1272 C CA . CYS A 1 168 ? 22.952 0.136 -20.046 1.00 86.31 168 CYS A CA 1
ATOM 1273 C C . CYS A 1 168 ? 23.848 -0.770 -20.875 1.00 86.31 168 CYS A C 1
ATOM 1275 O O . CYS A 1 168 ? 24.204 -0.439 -22.012 1.00 86.31 168 CYS A O 1
ATOM 1277 N N . MET A 1 169 ? 24.177 -1.947 -20.339 1.00 87.56 169 MET A N 1
ATOM 1278 C CA . MET A 1 169 ? 25.084 -2.869 -21.031 1.00 87.56 169 MET A CA 1
ATOM 1279 C C . MET A 1 169 ? 24.453 -3.465 -22.294 1.00 87.56 169 MET A C 1
ATOM 1281 O O . MET A 1 169 ? 25.126 -3.589 -23.320 1.00 87.56 169 MET A O 1
ATOM 1285 N N . MET A 1 170 ? 23.177 -3.852 -22.230 1.00 84.44 170 MET A N 1
ATOM 1286 C CA . MET A 1 170 ? 22.462 -4.506 -23.323 1.00 84.44 170 MET A CA 1
ATOM 1287 C C . MET A 1 170 ? 21.067 -3.905 -23.485 1.00 84.44 170 MET A C 1
ATOM 1289 O O . MET A 1 170 ? 20.264 -3.899 -22.560 1.00 84.44 170 MET A O 1
ATOM 1293 N N . THR A 1 171 ? 20.758 -3.440 -24.695 1.00 80.88 171 THR A N 1
ATOM 1294 C CA . THR A 1 171 ? 19.437 -2.908 -25.048 1.00 80.88 171 THR A CA 1
ATOM 1295 C C . THR A 1 171 ? 18.841 -3.740 -26.179 1.00 80.88 171 THR A C 1
ATOM 1297 O O . THR A 1 171 ? 19.479 -3.957 -27.216 1.00 80.88 171 THR A O 1
ATOM 1300 N N . ARG A 1 172 ? 17.607 -4.217 -26.005 1.00 78.12 172 ARG A N 1
ATOM 1301 C CA . ARG A 1 172 ? 16.862 -4.931 -27.042 1.00 78.12 172 ARG A CA 1
ATOM 1302 C C . ARG A 1 172 ? 15.563 -4.196 -27.323 1.00 78.12 172 ARG A C 1
ATOM 1304 O O . ARG A 1 172 ? 14.576 -4.338 -26.624 1.00 78.12 172 ARG A O 1
ATOM 1311 N N . ASN A 1 173 ? 15.565 -3.413 -28.391 1.00 69.38 173 ASN A N 1
ATOM 1312 C CA . ASN A 1 173 ? 14.395 -2.651 -28.797 1.00 69.38 173 ASN A CA 1
ATOM 1313 C C . ASN A 1 173 ? 13.815 -3.267 -30.090 1.00 69.38 173 ASN A C 1
ATOM 1315 O O . ASN A 1 173 ? 14.337 -2.982 -31.178 1.00 69.38 173 ASN A O 1
ATOM 1319 N N . PRO A 1 174 ? 12.799 -4.154 -30.015 1.00 57.41 174 PRO A N 1
ATOM 1320 C CA . PRO A 1 174 ? 12.166 -4.762 -31.190 1.00 57.41 174 PRO A CA 1
ATOM 1321 C C . PRO A 1 174 ? 11.576 -3.730 -32.165 1.00 57.41 174 PRO A C 1
ATOM 1323 O O . PRO A 1 174 ? 11.479 -4.014 -33.363 1.00 57.41 174 PRO A O 1
ATOM 1326 N N . HIS A 1 175 ? 11.265 -2.513 -31.705 1.00 58.50 175 HIS A N 1
ATOM 1327 C CA . HIS A 1 175 ? 10.710 -1.441 -32.534 1.00 58.50 175 HIS A CA 1
ATOM 1328 C C . HIS A 1 175 ? 11.756 -0.578 -33.266 1.00 58.50 175 HIS A C 1
ATOM 1330 O O . HIS A 1 175 ? 11.414 0.086 -34.249 1.00 58.50 175 HIS A O 1
ATOM 1336 N N . ARG A 1 176 ? 13.046 -0.629 -32.896 1.00 50.16 176 ARG A N 1
ATOM 1337 C CA . ARG A 1 176 ? 14.118 0.143 -33.570 1.00 50.16 176 ARG A CA 1
ATOM 1338 C C . ARG A 1 176 ? 14.615 -0.449 -34.897 1.00 50.16 176 ARG A C 1
ATOM 1340 O O . ARG A 1 176 ? 15.476 0.143 -35.545 1.00 50.16 176 ARG A O 1
ATOM 1347 N N . LEU A 1 177 ? 14.058 -1.573 -35.349 1.00 43.75 177 LEU A N 1
ATOM 1348 C CA . LEU A 1 177 ? 14.345 -2.189 -36.652 1.00 43.75 177 LEU A CA 1
ATOM 1349 C C . LEU A 1 177 ? 13.277 -1.837 -37.704 1.00 43.75 177 LEU A C 1
ATOM 1351 O O . LEU A 1 177 ? 12.670 -2.731 -38.287 1.00 43.75 177 LEU A O 1
ATOM 1355 N N . ARG A 1 178 ? 13.040 -0.544 -37.979 1.00 45.06 178 ARG A N 1
ATOM 1356 C CA 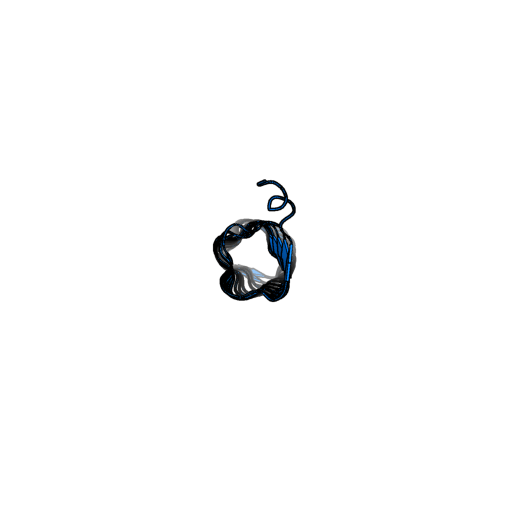. ARG A 1 178 ? 12.423 -0.081 -39.245 1.00 45.06 178 ARG A CA 1
ATOM 1357 C C . ARG A 1 178 ? 12.512 1.438 -39.426 1.00 45.06 178 ARG A C 1
ATOM 1359 O O . ARG A 1 178 ? 11.519 2.154 -39.384 1.00 45.06 178 ARG A O 1
ATOM 1366 N N . THR A 1 179 ? 13.699 1.915 -39.763 1.00 35.41 179 THR A N 1
ATOM 1367 C CA . THR A 1 179 ? 13.830 3.146 -40.549 1.00 35.41 179 THR A CA 1
ATOM 1368 C C . THR A 1 179 ? 14.928 2.917 -41.576 1.00 35.41 179 THR A C 1
ATOM 1370 O O . THR A 1 179 ? 16.081 2.687 -41.222 1.00 35.41 179 THR A O 1
ATOM 1373 N N . ALA A 1 180 ? 14.501 2.838 -42.838 1.00 35.75 180 ALA A N 1
ATOM 1374 C CA . ALA A 1 180 ? 15.355 2.794 -44.020 1.00 35.75 180 ALA A CA 1
ATOM 1375 C C . ALA A 1 180 ? 15.974 4.169 -44.297 1.00 35.75 180 ALA A C 1
ATOM 1377 O O . ALA A 1 180 ? 15.339 5.177 -43.907 1.00 35.75 180 ALA A O 1
#